Protein AF-A0A2T3LF51-F1 (afdb_monomer_lite)

Sequence (65 aa):
MKKGEINEFDYSVTQRVRITAPIEIEVRGGGKIMTLVIAGQRVDVFKGMCIHLLKAQREYEKSAF

pLDDT: mean 83.2, std 11.67, range [39.69, 93.0]

Organism: NCBI:txid81447

Structure (mmCIF, N/CA/C/O backbone):
data_AF-A0A2T3LF51-F1
#
_entry.id   AF-A0A2T3LF51-F1
#
loop_
_atom_site.group_PDB
_atom_site.id
_atom_site.type_symbol
_atom_site.label_atom_id
_atom_site.label_alt_id
_atom_site.label_comp_id
_atom_site.label_asym_id
_atom_site.label_entity_id
_atom_site.label_seq_id
_atom_site.pdbx_PDB_ins_code
_atom_site.Cartn_x
_atom_site.Cartn_y
_atom_site.Cartn_z
_atom_site.occupancy
_atom_site.B_iso_or_equiv
_atom_site.auth_seq_id
_atom_site.auth_comp_id
_atom_site.auth_asym_id
_atom_site.auth_atom_id
_atom_site.pdbx_PDB_model_num
ATOM 1 N N . MET A 1 1 ? -3.734 10.727 30.063 1.00 39.69 1 MET A N 1
ATOM 2 C CA . MET A 1 1 ? -3.625 10.885 28.595 1.00 39.69 1 MET A CA 1
ATOM 3 C C . MET A 1 1 ? -4.667 9.985 27.945 1.00 39.69 1 MET A C 1
ATOM 5 O O . MET A 1 1 ? -4.582 8.780 28.134 1.00 39.69 1 MET A O 1
ATOM 9 N N . LYS A 1 2 ? -5.694 10.532 27.276 1.00 42.59 2 LYS A N 1
ATOM 10 C CA . LYS A 1 2 ? -6.657 9.694 26.541 1.00 42.59 2 LYS A CA 1
ATOM 11 C C . LYS A 1 2 ? -5.952 9.175 25.288 1.00 42.59 2 LYS A C 1
ATOM 13 O O . LYS A 1 2 ? -5.494 9.973 24.477 1.00 42.59 2 LYS A O 1
ATOM 18 N N . LYS A 1 3 ? -5.803 7.855 25.184 1.00 52.12 3 LYS A N 1
ATOM 19 C CA . LYS A 1 3 ? -5.279 7.179 23.996 1.00 52.12 3 LYS A CA 1
ATOM 20 C C . LYS A 1 3 ? -6.276 7.470 22.870 1.00 52.12 3 LYS A C 1
ATOM 22 O O . LYS A 1 3 ? -7.393 6.974 22.913 1.00 52.12 3 LYS A O 1
ATOM 27 N N . GLY A 1 4 ? -5.932 8.379 21.962 1.00 59.34 4 GLY A N 1
ATOM 28 C CA . GLY A 1 4 ? -6.757 8.643 20.789 1.00 59.34 4 GLY A CA 1
ATOM 29 C C . GLY A 1 4 ? -6.707 7.411 19.900 1.00 59.34 4 GLY A C 1
ATOM 30 O O . GLY A 1 4 ? -5.671 7.146 19.296 1.00 59.34 4 GLY A O 1
ATOM 31 N N . GLU A 1 5 ? -7.780 6.627 19.872 1.00 65.88 5 GLU A N 1
ATOM 32 C CA . GLU A 1 5 ? -7.963 5.625 18.828 1.00 65.88 5 GLU A CA 1
ATOM 33 C C . GLU A 1 5 ? -8.141 6.374 17.509 1.00 65.88 5 GLU A C 1
ATOM 35 O O . GLU A 1 5 ? -9.073 7.159 17.340 1.00 65.88 5 GLU A O 1
ATOM 40 N N . ILE A 1 6 ? -7.186 6.202 16.597 1.00 66.56 6 ILE A N 1
ATOM 41 C CA . ILE A 1 6 ? -7.300 6.727 15.241 1.00 66.56 6 ILE A CA 1
ATOM 42 C C . ILE A 1 6 ? -8.188 5.744 14.490 1.00 66.56 6 ILE A C 1
ATOM 44 O O . ILE A 1 6 ? -7.741 4.650 14.155 1.00 66.56 6 ILE A O 1
ATOM 48 N N . ASN A 1 7 ? -9.437 6.128 14.241 1.00 74.88 7 ASN A N 1
ATOM 49 C CA . ASN A 1 7 ? -10.328 5.331 13.417 1.00 74.88 7 ASN A CA 1
ATOM 50 C C . ASN A 1 7 ? -9.976 5.539 11.937 1.00 74.88 7 ASN A C 1
ATOM 52 O O . ASN A 1 7 ? -9.976 6.656 11.416 1.00 74.88 7 ASN A O 1
ATOM 56 N N . GLU A 1 8 ? -9.638 4.455 11.247 1.00 70.69 8 GLU A N 1
ATOM 57 C CA . GLU A 1 8 ? -9.178 4.494 9.859 1.00 70.69 8 GLU A CA 1
ATOM 58 C C . GLU A 1 8 ? -10.265 4.914 8.870 1.00 70.69 8 GLU A C 1
ATOM 60 O O . GLU A 1 8 ? -9.980 5.443 7.789 1.00 70.69 8 GLU A O 1
ATOM 65 N N . PHE A 1 9 ? -11.518 4.681 9.251 1.00 77.62 9 PHE A N 1
ATOM 66 C CA . PHE A 1 9 ? -12.689 4.981 8.443 1.00 77.62 9 PHE A CA 1
ATOM 67 C C . PHE A 1 9 ? -13.065 6.464 8.466 1.00 77.62 9 PHE A C 1
ATOM 69 O O . PHE A 1 9 ? -13.741 6.916 7.544 1.00 77.62 9 PHE A O 1
ATOM 76 N N . ASP A 1 10 ? -12.547 7.232 9.429 1.00 83.06 10 ASP A N 1
ATOM 77 C CA . ASP A 1 10 ? -12.710 8.692 9.474 1.00 83.06 10 ASP A CA 1
ATOM 78 C C . ASP A 1 10 ? -11.928 9.387 8.346 1.00 83.06 10 ASP A C 1
ATOM 80 O O . ASP A 1 10 ? -12.172 10.549 8.017 1.00 83.06 10 ASP A O 1
ATOM 84 N N . TYR A 1 11 ? -10.985 8.671 7.726 1.00 82.00 11 TYR A N 1
ATOM 85 C CA . TYR A 1 11 ? -10.201 9.154 6.600 1.00 82.00 11 TYR A CA 1
ATOM 86 C C . TYR A 1 11 ? -10.692 8.527 5.296 1.00 82.00 11 TYR A C 1
ATOM 88 O O . TYR A 1 11 ? -10.655 7.306 5.104 1.00 82.00 11 TYR A O 1
ATOM 96 N N . SER A 1 12 ? -11.089 9.380 4.352 1.00 83.19 12 SER A N 1
ATOM 97 C CA . SER A 1 12 ? -11.423 8.962 2.992 1.00 83.19 12 SER A CA 1
ATOM 98 C C . SER A 1 12 ? -10.198 8.407 2.257 1.00 83.19 12 SER A C 1
ATOM 100 O O . SER A 1 12 ? -9.051 8.799 2.509 1.00 83.19 12 SER A O 1
ATOM 102 N N . VAL A 1 13 ? -10.449 7.473 1.333 1.00 86.56 13 VAL A N 1
ATOM 103 C CA . VAL A 1 13 ? -9.423 6.943 0.427 1.00 86.56 13 VAL A CA 1
ATOM 104 C C . VAL A 1 13 ? -9.016 8.047 -0.532 1.00 86.56 13 VAL A C 1
ATOM 106 O O . VAL A 1 13 ? -9.820 8.509 -1.333 1.00 86.56 13 VAL A O 1
ATOM 109 N N . THR A 1 14 ? -7.760 8.466 -0.439 1.00 89.19 14 THR A N 1
ATOM 110 C CA . THR A 1 14 ? -7.185 9.485 -1.320 1.00 89.19 14 THR A CA 1
ATOM 111 C C . THR A 1 14 ? -6.551 8.874 -2.559 1.00 89.19 14 THR A C 1
ATOM 113 O O . THR A 1 14 ? -6.552 9.496 -3.614 1.00 89.19 14 THR A O 1
ATOM 116 N N . GLN A 1 15 ? -5.995 7.667 -2.448 1.00 88.38 15 GLN A N 1
ATOM 117 C CA . GLN A 1 15 ? -5.330 7.002 -3.563 1.00 88.38 15 GLN A CA 1
ATOM 118 C C . GLN A 1 15 ? -5.342 5.489 -3.361 1.00 88.38 15 GLN A C 1
ATOM 120 O O . GLN A 1 15 ? -5.202 5.007 -2.238 1.00 88.38 15 GLN A O 1
ATOM 125 N N . ARG A 1 16 ? -5.458 4.738 -4.455 1.00 89.88 16 ARG A N 1
ATOM 126 C CA . ARG A 1 16 ? -5.192 3.300 -4.481 1.00 89.88 16 ARG A CA 1
ATOM 127 C C . ARG A 1 16 ? -4.107 3.036 -5.520 1.00 89.88 16 ARG A C 1
ATOM 129 O O . ARG A 1 16 ? -4.253 3.444 -6.668 1.00 89.88 16 ARG A O 1
ATOM 136 N N . VAL A 1 17 ? -3.007 2.420 -5.101 1.00 89.88 17 VAL A N 1
ATOM 137 C CA . VAL A 1 17 ? -1.854 2.120 -5.963 1.00 89.88 17 VAL A CA 1
ATOM 138 C C . VAL A 1 17 ? -1.744 0.616 -6.117 1.00 89.88 17 VAL A C 1
ATOM 140 O O . VAL A 1 17 ? -1.587 -0.091 -5.125 1.00 89.88 17 VAL A O 1
ATOM 143 N N . ARG A 1 18 ? -1.818 0.119 -7.349 1.00 90.88 18 ARG A N 1
ATOM 144 C CA . ARG A 1 18 ? -1.555 -1.290 -7.638 1.00 90.88 18 ARG A CA 1
ATOM 145 C C . ARG A 1 18 ? -0.049 -1.484 -7.789 1.00 90.88 18 ARG A C 1
ATOM 147 O O . ARG A 1 18 ? 0.555 -0.843 -8.637 1.00 90.88 18 ARG A O 1
ATOM 154 N N . ILE A 1 19 ? 0.530 -2.350 -6.961 1.00 87.88 19 ILE A N 1
ATOM 155 C CA . ILE A 1 19 ? 1.958 -2.692 -7.023 1.00 87.88 19 ILE A CA 1
ATOM 156 C C . ILE A 1 19 ? 2.142 -3.879 -7.971 1.00 87.88 19 ILE A C 1
ATOM 158 O O . ILE A 1 19 ? 2.916 -3.839 -8.915 1.00 87.88 19 ILE A O 1
ATOM 162 N N . THR A 1 20 ? 1.362 -4.936 -7.760 1.00 86.12 20 THR A N 1
ATOM 163 C CA . THR A 1 20 ? 1.300 -6.106 -8.644 1.00 86.12 20 THR A CA 1
ATOM 164 C C . THR A 1 20 ? -0.079 -6.747 -8.513 1.00 86.12 20 THR A C 1
ATOM 166 O O . THR A 1 20 ? -0.812 -6.427 -7.584 1.00 86.12 20 THR A O 1
ATOM 169 N N . ALA A 1 21 ? -0.484 -7.650 -9.402 1.00 80.25 21 ALA A N 1
ATOM 170 C CA . ALA A 1 21 ? -1.647 -8.489 -9.114 1.00 80.25 21 ALA A CA 1
ATOM 171 C C . ALA A 1 21 ? -1.208 -9.594 -8.128 1.00 80.25 21 ALA A C 1
ATOM 173 O O . ALA A 1 21 ? -0.286 -10.332 -8.477 1.00 80.25 21 ALA A O 1
ATOM 174 N N . PRO A 1 22 ? -1.793 -9.746 -6.917 1.00 86.69 22 PRO A N 1
ATOM 175 C CA . PRO A 1 22 ? -3.017 -9.140 -6.370 1.00 86.69 22 PRO A CA 1
ATOM 176 C C . PRO A 1 22 ? -2.783 -8.131 -5.212 1.00 86.69 22 PRO A C 1
ATOM 178 O O . PRO A 1 22 ? -3.597 -8.061 -4.292 1.00 86.69 22 PRO A O 1
ATOM 181 N N . ILE A 1 23 ? -1.660 -7.406 -5.208 1.00 90.44 23 ILE A N 1
ATOM 182 C CA . ILE A 1 23 ? -1.217 -6.501 -4.136 1.00 90.44 23 ILE A CA 1
ATOM 183 C C . ILE A 1 23 ? -1.466 -5.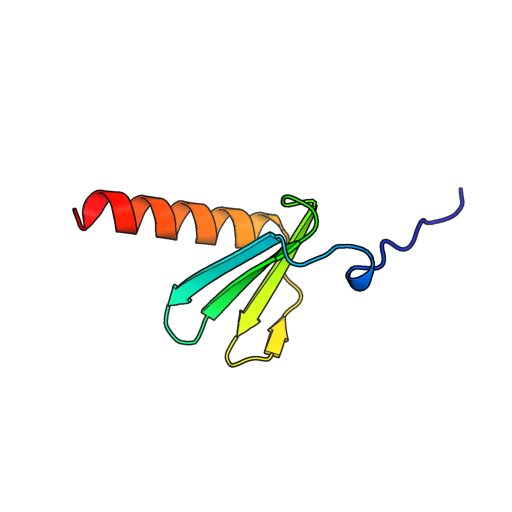030 -4.496 1.00 90.44 23 ILE A C 1
ATOM 185 O O . ILE A 1 23 ? -0.912 -4.478 -5.453 1.00 90.44 23 ILE A O 1
ATOM 189 N N . GLU A 1 24 ? -2.237 -4.361 -3.649 1.00 93.00 24 GLU A N 1
ATOM 190 C CA . GLU A 1 24 ? -2.596 -2.953 -3.772 1.00 93.00 24 GLU A CA 1
ATOM 191 C C . GLU A 1 24 ? -2.328 -2.224 -2.450 1.00 93.00 24 GLU A C 1
ATOM 193 O O . GLU A 1 24 ? -2.366 -2.815 -1.373 1.00 93.00 24 GLU A O 1
ATOM 198 N N . ILE A 1 25 ? -2.045 -0.928 -2.514 1.00 91.69 25 ILE A N 1
ATOM 199 C CA . ILE A 1 25 ? -1.886 -0.067 -1.342 1.00 91.69 25 ILE A CA 1
ATOM 200 C C . ILE A 1 25 ? -2.991 0.973 -1.370 1.00 91.69 25 ILE A C 1
ATOM 202 O O . ILE A 1 25 ? -3.113 1.751 -2.319 1.00 91.69 25 ILE A O 1
ATOM 206 N N . GLU A 1 26 ? -3.791 0.994 -0.311 1.00 90.94 26 GLU A N 1
ATOM 207 C CA . GLU A 1 26 ? -4.813 2.003 -0.087 1.00 90.94 26 GLU A CA 1
ATOM 208 C C . GLU A 1 26 ? -4.243 3.105 0.804 1.00 90.94 26 GLU A C 1
ATOM 210 O O . GLU A 1 26 ? -3.818 2.868 1.934 1.00 90.94 26 GLU A O 1
ATOM 215 N N . VAL A 1 27 ? -4.221 4.326 0.284 1.00 89.00 27 VAL A N 1
ATOM 216 C CA . VAL A 1 27 ? -3.738 5.515 0.978 1.00 89.00 27 VAL A CA 1
ATOM 217 C C . VAL A 1 27 ? -4.944 6.360 1.361 1.00 89.00 27 VAL A C 1
ATOM 219 O O . VAL A 1 27 ? -5.720 6.769 0.492 1.00 89.00 27 VAL A O 1
ATOM 222 N N . ARG A 1 28 ? -5.089 6.653 2.653 1.00 89.50 28 ARG A N 1
ATOM 223 C CA . ARG A 1 28 ? -6.178 7.467 3.208 1.00 89.50 28 ARG A CA 1
ATOM 224 C C . ARG A 1 28 ? -5.650 8.728 3.879 1.00 89.50 28 ARG A C 1
ATOM 226 O O . ARG A 1 28 ? -4.524 8.759 4.394 1.00 89.50 28 ARG A O 1
ATOM 233 N N . GLY A 1 29 ? -6.472 9.777 3.879 1.00 85.06 29 GLY A N 1
ATOM 234 C CA . GLY A 1 29 ? -6.179 11.022 4.594 1.00 85.06 29 GLY A CA 1
ATOM 235 C C . GLY A 1 29 ? -4.862 11.685 4.177 1.00 85.06 29 GLY A C 1
ATOM 236 O O . GLY A 1 29 ? -4.143 12.195 5.035 1.00 85.06 29 GLY A O 1
ATOM 237 N N . GLY A 1 30 ? -4.498 11.602 2.892 1.00 79.81 30 GLY A N 1
ATOM 238 C CA . GLY A 1 30 ? -3.259 12.186 2.368 1.00 79.81 30 GLY A CA 1
ATOM 239 C C . GLY A 1 30 ? -1.988 11.460 2.822 1.00 79.81 30 GLY A C 1
ATOM 240 O O . GLY A 1 30 ? -0.938 12.082 2.946 1.00 79.81 30 GLY A O 1
ATOM 241 N N . GLY A 1 31 ? -2.070 10.158 3.120 1.00 77.75 31 GLY A N 1
ATOM 242 C CA . GLY A 1 31 ? -0.918 9.359 3.554 1.00 77.75 31 GLY A CA 1
ATOM 243 C C . GLY A 1 31 ? -0.770 9.225 5.063 1.00 77.75 31 GLY A C 1
ATOM 244 O O . GLY A 1 31 ? 0.252 8.719 5.535 1.00 77.75 31 GLY A O 1
ATOM 245 N N . LYS A 1 32 ? -1.774 9.644 5.841 1.00 80.25 32 LYS A N 1
ATOM 246 C CA . LYS A 1 32 ? -1.823 9.378 7.285 1.00 80.25 32 LYS A CA 1
ATOM 247 C C . LYS A 1 32 ? -1.948 7.884 7.557 1.00 80.25 32 LYS A C 1
ATOM 249 O O . LYS A 1 32 ? -1.192 7.373 8.382 1.00 80.25 32 LYS A O 1
ATOM 254 N N . ILE A 1 33 ? -2.801 7.211 6.788 1.00 84.88 33 ILE A N 1
ATOM 255 C CA . ILE A 1 33 ? -3.062 5.775 6.881 1.00 84.88 33 ILE A CA 1
ATOM 256 C C . ILE A 1 33 ? -2.726 5.133 5.539 1.00 84.88 33 ILE A C 1
ATOM 258 O O . ILE A 1 33 ? -3.061 5.666 4.47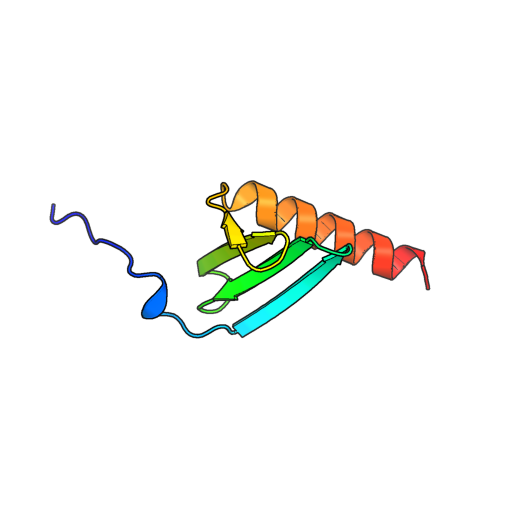8 1.00 84.88 33 ILE A O 1
ATOM 262 N N . MET A 1 34 ? -2.012 4.015 5.605 1.00 89.19 34 MET A N 1
ATOM 263 C CA . MET A 1 34 ? -1.617 3.220 4.452 1.00 89.19 34 MET A CA 1
ATOM 264 C C . MET A 1 34 ? -1.892 1.761 4.777 1.00 89.19 34 MET A C 1
ATOM 266 O O . MET A 1 34 ? -1.238 1.206 5.659 1.00 89.19 34 MET A O 1
ATOM 270 N N . THR A 1 35 ? -2.826 1.160 4.057 1.00 90.69 35 THR A N 1
ATOM 271 C CA . THR A 1 35 ? -3.261 -0.219 4.280 1.00 90.69 35 THR A CA 1
ATOM 272 C C . THR A 1 35 ? -2.860 -1.057 3.078 1.00 90.69 35 THR A C 1
ATOM 274 O O . THR A 1 35 ? -3.096 -0.659 1.933 1.00 90.69 35 THR A O 1
ATOM 277 N N . LEU A 1 36 ? -2.253 -2.215 3.327 1.00 91.94 36 LEU A N 1
ATOM 278 C CA . LEU A 1 36 ? -1.962 -3.178 2.275 1.00 91.94 36 LEU A CA 1
ATOM 279 C C . LEU A 1 36 ? -3.225 -3.992 1.999 1.00 91.94 36 LEU A C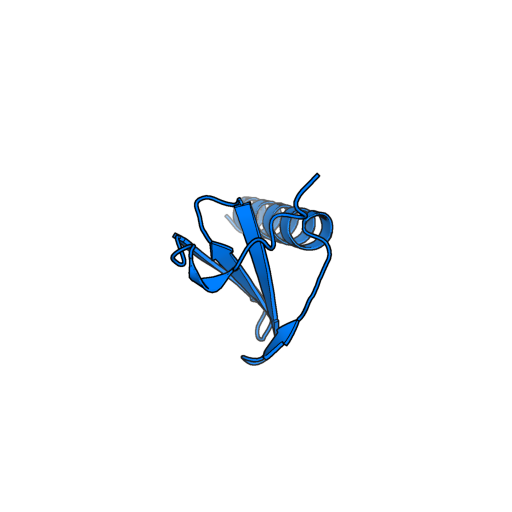 1
ATOM 281 O O . LEU A 1 36 ? -3.871 -4.480 2.923 1.00 91.94 36 LEU A O 1
ATOM 285 N N . VAL A 1 37 ? -3.584 -4.128 0.731 1.00 91.69 37 VAL A N 1
ATOM 286 C CA . VAL A 1 37 ? -4.715 -4.931 0.281 1.00 91.69 37 VAL A CA 1
ATOM 287 C C . VAL A 1 37 ? -4.172 -6.061 -0.579 1.00 91.69 37 VAL A C 1
ATOM 289 O O . VAL A 1 37 ? -3.597 -5.819 -1.637 1.00 91.69 37 VAL A O 1
ATOM 292 N N . ILE A 1 38 ? -4.339 -7.299 -0.123 1.00 90.81 38 ILE A N 1
ATOM 293 C CA . ILE A 1 38 ? -3.903 -8.505 -0.831 1.00 90.81 38 ILE A CA 1
ATOM 294 C C . ILE A 1 38 ? -5.149 -9.301 -1.194 1.00 90.81 38 ILE A C 1
ATOM 296 O O . ILE A 1 38 ? -5.902 -9.701 -0.312 1.00 90.81 38 ILE A O 1
ATOM 300 N N . ALA A 1 39 ? -5.391 -9.510 -2.490 1.00 90.44 39 ALA A N 1
ATOM 301 C CA . ALA A 1 39 ? -6.568 -10.239 -2.981 1.00 90.44 39 ALA A CA 1
ATOM 302 C C . ALA A 1 39 ? -7.902 -9.714 -2.397 1.00 90.44 39 ALA A C 1
ATOM 304 O O . ALA A 1 39 ? -8.815 -10.477 -2.093 1.00 90.44 39 ALA A O 1
ATOM 305 N N . GLY A 1 40 ? -8.002 -8.393 -2.210 1.00 88.69 40 GLY A N 1
ATOM 306 C CA . GLY A 1 40 ? -9.174 -7.729 -1.626 1.00 88.69 40 GLY A CA 1
ATOM 307 C C . GLY A 1 40 ? -9.236 -7.741 -0.092 1.00 88.69 40 GLY A C 1
ATOM 308 O O . GLY A 1 40 ? -10.092 -7.066 0.476 1.00 88.69 40 GLY A O 1
ATOM 309 N N . GLN A 1 41 ? -8.326 -8.440 0.589 1.00 90.56 41 GLN A N 1
ATOM 310 C CA . GLN A 1 41 ? -8.240 -8.465 2.049 1.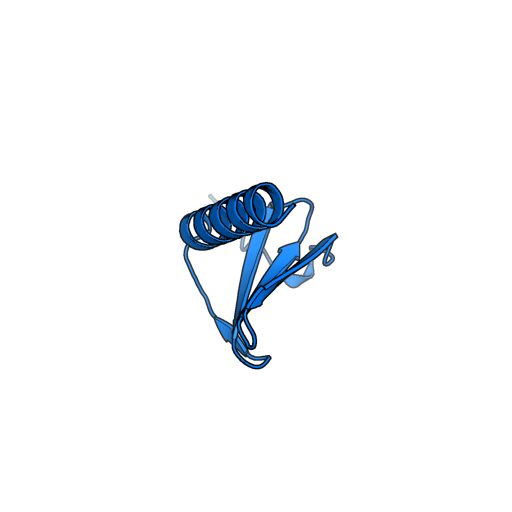00 90.56 41 GLN A CA 1
ATOM 311 C C . GLN A 1 41 ? -7.285 -7.389 2.560 1.00 90.56 41 GLN A C 1
ATOM 313 O O . GLN A 1 41 ? -6.181 -7.236 2.044 1.00 90.56 41 GLN A O 1
ATOM 318 N N . ARG A 1 42 ? -7.702 -6.652 3.593 1.00 89.94 42 ARG A N 1
ATOM 319 C CA . ARG A 1 42 ? -6.844 -5.678 4.276 1.00 89.94 42 ARG A CA 1
ATOM 320 C C . ARG A 1 42 ? -5.897 -6.407 5.215 1.00 89.94 42 ARG A C 1
ATOM 322 O O . ARG A 1 42 ? -6.338 -7.229 6.012 1.00 89.94 42 ARG A O 1
ATOM 329 N N . VAL A 1 43 ? -4.617 -6.089 5.106 1.00 89.00 43 VAL A N 1
ATOM 330 C CA . VAL A 1 43 ? -3.554 -6.657 5.926 1.00 89.00 43 VAL A CA 1
ATOM 331 C C . VAL A 1 43 ? -2.893 -5.531 6.700 1.00 89.00 43 VAL A C 1
ATOM 333 O O . VAL A 1 43 ? -2.422 -4.549 6.115 1.00 89.00 43 VAL A O 1
ATOM 336 N N . ASP A 1 44 ? -2.843 -5.700 8.017 1.00 83.00 44 ASP A N 1
ATOM 337 C CA . ASP A 1 44 ? -2.156 -4.77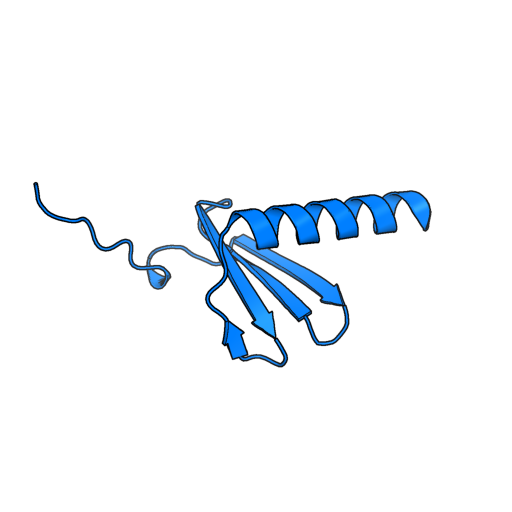6 8.905 1.00 83.00 44 ASP A CA 1
ATOM 338 C C . ASP A 1 44 ? -0.652 -4.916 8.712 1.00 83.00 44 ASP A C 1
ATOM 340 O O . ASP A 1 44 ? -0.040 -5.944 9.004 1.00 83.00 44 ASP A O 1
ATOM 344 N N . VAL A 1 45 ? -0.045 -3.855 8.198 1.00 85.69 45 VAL A N 1
ATOM 345 C CA . VAL A 1 45 ? 1.397 -3.768 8.002 1.00 85.69 45 VAL A CA 1
ATOM 346 C C . VAL A 1 45 ? 1.909 -2.457 8.564 1.00 85.69 45 VAL A C 1
ATOM 348 O O . VAL A 1 45 ? 1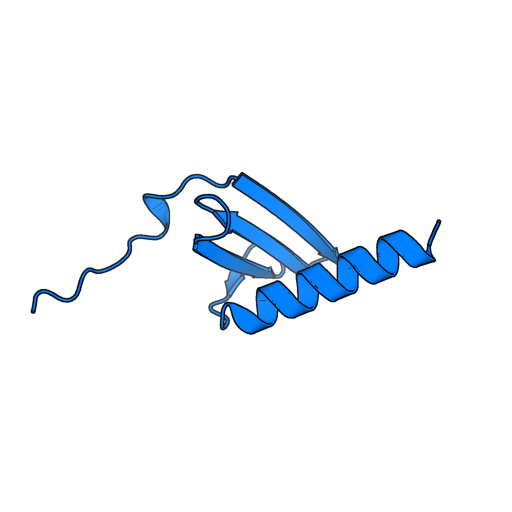.198 -1.453 8.641 1.00 85.69 45 VAL A O 1
ATOM 351 N N . PHE A 1 46 ? 3.189 -2.435 8.924 1.00 86.62 46 PHE A N 1
ATOM 352 C CA . PHE A 1 46 ? 3.831 -1.184 9.289 1.00 86.62 46 PHE A CA 1
ATOM 353 C C . PHE A 1 46 ? 3.804 -0.219 8.107 1.00 86.62 46 PHE A C 1
ATOM 355 O O . PHE A 1 46 ? 4.176 -0.568 6.986 1.00 86.62 46 PHE A O 1
ATOM 362 N N . LYS A 1 47 ? 3.470 1.042 8.385 1.00 86.19 47 LYS A N 1
ATOM 363 C CA . LYS A 1 47 ? 3.466 2.122 7.390 1.00 86.19 47 LYS A CA 1
ATOM 364 C C . LYS A 1 47 ? 4.762 2.192 6.569 1.00 86.19 47 LYS A C 1
ATOM 366 O O . LYS A 1 47 ? 4.713 2.465 5.373 1.00 86.19 47 LYS A O 1
ATOM 371 N N . GLY A 1 48 ? 5.911 1.917 7.195 1.00 88.12 48 GLY A N 1
ATOM 372 C CA . GLY A 1 48 ? 7.210 1.870 6.518 1.00 88.12 48 GLY A CA 1
ATOM 373 C C . GLY A 1 48 ? 7.244 0.881 5.349 1.00 88.12 48 GLY A C 1
ATOM 374 O O . GLY A 1 48 ? 7.769 1.214 4.290 1.00 88.12 48 GLY A O 1
ATOM 375 N N . MET A 1 49 ? 6.608 -0.285 5.488 1.00 88.88 49 MET A N 1
ATOM 376 C CA . MET A 1 49 ? 6.517 -1.281 4.418 1.00 88.88 49 MET A CA 1
ATOM 377 C C . MET A 1 49 ? 5.735 -0.744 3.213 1.00 88.88 49 MET A C 1
ATOM 379 O O . MET A 1 49 ? 6.211 -0.841 2.084 1.00 88.88 49 MET A O 1
ATOM 383 N N . CYS A 1 50 ? 4.589 -0.096 3.446 1.00 90.06 50 CYS A N 1
ATOM 384 C CA . CYS A 1 50 ? 3.811 0.548 2.384 1.00 90.06 50 CYS A CA 1
ATOM 385 C C . CYS A 1 50 ? 4.625 1.626 1.651 1.00 90.06 50 CYS A C 1
ATOM 387 O O . CYS A 1 50 ? 4.590 1.702 0.426 1.00 90.06 50 CYS A O 1
ATOM 389 N N . ILE A 1 51 ? 5.399 2.434 2.384 1.00 90.50 51 ILE A N 1
ATOM 390 C CA . ILE A 1 51 ? 6.266 3.464 1.793 1.00 90.50 51 ILE A CA 1
ATOM 391 C C . ILE A 1 51 ? 7.342 2.832 0.903 1.00 90.50 51 ILE A C 1
ATOM 393 O O . ILE A 1 51 ? 7.567 3.312 -0.209 1.00 90.50 51 ILE A O 1
ATOM 397 N N . HIS A 1 52 ? 7.988 1.757 1.362 1.00 92.19 52 HIS A N 1
ATOM 398 C CA . HIS A 1 52 ? 8.999 1.050 0.576 1.00 92.19 52 HIS A CA 1
ATOM 399 C C . HIS A 1 52 ? 8.422 0.470 -0.716 1.00 92.19 52 HIS A C 1
ATOM 401 O O . HIS A 1 52 ? 9.005 0.673 -1.779 1.00 92.19 52 HIS A O 1
ATOM 407 N N . LEU A 1 53 ? 7.257 -0.177 -0.645 1.00 89.56 53 LEU A N 1
ATOM 408 C CA . LEU A 1 53 ? 6.575 -0.724 -1.820 1.00 89.56 53 LEU A CA 1
ATOM 409 C C . LEU A 1 53 ? 6.165 0.375 -2.810 1.00 89.56 53 LEU A C 1
ATOM 411 O O . LEU A 1 53 ? 6.411 0.244 -4.005 1.00 89.56 53 LEU A O 1
ATOM 415 N N . LEU A 1 54 ? 5.612 1.491 -2.321 1.00 89.81 54 LEU A N 1
ATOM 416 C CA . LEU A 1 54 ? 5.281 2.644 -3.166 1.00 89.81 54 LEU A CA 1
ATOM 417 C C . LEU A 1 54 ? 6.519 3.232 -3.851 1.00 89.81 54 LEU A C 1
ATOM 419 O O . LEU A 1 54 ? 6.446 3.636 -5.011 1.00 89.81 54 LEU A O 1
ATOM 423 N N . LYS A 1 55 ? 7.652 3.305 -3.145 1.00 90.56 55 LYS A N 1
ATOM 424 C CA . LYS A 1 55 ? 8.907 3.804 -3.712 1.00 90.56 55 LYS A CA 1
ATOM 425 C C . LYS A 1 55 ? 9.430 2.865 -4.800 1.00 90.56 55 LYS A C 1
ATOM 427 O O . LYS A 1 55 ? 9.730 3.342 -5.888 1.00 90.56 55 LYS A O 1
ATOM 432 N N . ALA A 1 56 ? 9.460 1.561 -4.528 1.00 89.25 56 ALA A N 1
ATOM 433 C CA . ALA A 1 56 ? 9.895 0.550 -5.489 1.00 89.25 56 ALA A CA 1
ATOM 434 C C . ALA A 1 56 ? 9.021 0.550 -6.754 1.00 89.25 56 ALA A C 1
ATOM 436 O O . ALA A 1 56 ? 9.549 0.533 -7.862 1.00 89.25 56 ALA A O 1
ATOM 437 N N . GLN A 1 57 ? 7.697 0.666 -6.603 1.00 89.00 57 GLN A N 1
ATOM 438 C CA . GLN A 1 57 ? 6.777 0.763 -7.739 1.00 89.00 57 GLN A CA 1
ATOM 439 C C . GLN A 1 57 ? 7.056 1.999 -8.603 1.00 89.00 57 GLN A C 1
ATOM 441 O O . GLN A 1 57 ? 7.126 1.901 -9.824 1.00 89.00 57 GLN A O 1
ATOM 446 N N . ARG A 1 58 ? 7.268 3.163 -7.979 1.00 88.75 58 ARG A N 1
ATOM 447 C CA . ARG A 1 58 ? 7.604 4.398 -8.707 1.00 88.75 58 ARG A CA 1
ATOM 448 C C . ARG A 1 58 ? 8.947 4.311 -9.422 1.00 88.75 58 ARG A C 1
ATOM 450 O O . ARG A 1 58 ? 9.106 4.902 -10.482 1.00 88.75 58 ARG A O 1
ATOM 457 N N . GLU A 1 59 ? 9.932 3.652 -8.819 1.00 89.00 59 GLU A N 1
ATOM 458 C CA . GLU A 1 59 ? 11.232 3.422 -9.456 1.00 89.00 59 GLU A CA 1
ATOM 459 C C . GLU A 1 59 ? 11.083 2.500 -10.666 1.00 89.00 59 GLU A C 1
ATOM 461 O O . GLU A 1 59 ? 11.588 2.829 -11.735 1.00 89.00 59 GLU A O 1
ATOM 466 N N . TYR A 1 60 ? 10.306 1.423 -10.537 1.00 87.94 60 TYR A N 1
ATOM 467 C CA . TYR A 1 60 ? 9.991 0.533 -11.650 1.00 87.94 60 TYR A CA 1
ATOM 468 C C . TYR A 1 60 ? 9.283 1.265 -12.799 1.00 87.94 60 TYR A C 1
ATOM 470 O O . TYR A 1 60 ? 9.711 1.163 -13.945 1.00 87.94 60 TYR A O 1
ATOM 478 N N . GLU A 1 61 ? 8.257 2.067 -12.500 1.00 85.12 61 GLU A N 1
ATOM 479 C CA . GLU A 1 61 ? 7.546 2.878 -13.500 1.00 85.12 61 GLU A CA 1
ATOM 480 C C . GLU A 1 61 ? 8.464 3.880 -14.210 1.00 85.12 61 GLU A C 1
ATOM 482 O O . GLU A 1 61 ? 8.291 4.128 -15.397 1.00 85.12 61 GLU A O 1
ATOM 487 N N . LYS A 1 62 ? 9.465 4.429 -13.514 1.00 87.31 62 LYS A N 1
ATOM 488 C CA . LYS A 1 62 ? 10.468 5.317 -14.122 1.00 87.31 62 LYS A CA 1
ATOM 489 C C . LYS A 1 62 ? 11.496 4.593 -14.981 1.00 87.31 62 LYS A C 1
ATOM 491 O O . LYS A 1 62 ? 12.103 5.240 -15.817 1.00 87.31 62 LYS A O 1
ATOM 496 N N . SER A 1 63 ? 11.773 3.320 -14.710 1.00 79.81 63 SER A N 1
ATOM 497 C CA . SER A 1 63 ? 12.742 2.524 -15.474 1.00 79.81 63 SER A CA 1
ATOM 498 C C . SER A 1 63 ? 12.110 1.780 -16.650 1.00 79.81 63 SER A C 1
ATOM 500 O O . SER A 1 63 ? 12.829 1.353 -17.548 1.00 79.81 63 SER A O 1
ATOM 502 N N . ALA A 1 64 ? 10.790 1.585 -16.634 1.00 70.56 64 ALA A N 1
ATOM 503 C CA . ALA A 1 64 ? 10.040 0.937 -17.708 1.00 70.56 64 ALA A CA 1
ATOM 504 C C . ALA A 1 64 ? 9.691 1.881 -18.880 1.00 70.56 64 ALA A C 1
ATOM 506 O O . ALA A 1 64 ? 9.205 1.407 -19.907 1.00 70.56 64 ALA A O 1
ATOM 507 N N . PHE A 1 65 ? 9.943 3.184 -18.724 1.00 51.75 65 PHE A N 1
ATOM 508 C CA . PHE A 1 65 ? 9.783 4.246 -19.723 1.00 51.75 65 PHE A CA 1
ATOM 509 C C . PHE A 1 65 ? 11.097 5.012 -19.893 1.00 51.75 65 PHE A C 1
ATOM 511 O O . PHE A 1 65 ? 11.287 5.588 -20.987 1.00 51.75 65 PHE A O 1
#

Secondary structure (DSSP, 8-state):
-------GGGS-EEEEEEEETTEEEEEETTTTEEEEEETTEEE---HHHHHHHHHHHHHHHHH--

Foldseek 3Di:
DPPDDDDQVVWDFPDWADLDVPWIWTATPNNPDIWIAHNNDTDDDPSVVSVVSVVVSVVVVVVVD

Radius of gyration: 13.23 Å; chains: 1; bounding box: 26×22×48 Å